Protein AF-A0A9X9EQ95-F1 (afdb_monomer)

Solvent-accessible surface area (backbone atoms only — not comparable to full-atom values): 4212 Å² total; per-residue (Å²): 132,88,70,76,49,100,88,40,75,55,72,63,46,54,69,78,35,46,68,62,39,50,54,52,48,52,50,59,73,50,50,71,92,53,48,63,59,50,53,60,68,44,70,84,45,92,74,56,71,68,58,55,31,56,73,57,74,60,53,55,65,76,76,76,78,108

Nearest PDB structures (foldseek):
  4a5m-assembly1_B  TM=8.931E-01  e=4.347E-01  Bacillus subtilis
  5hs9-assembly1_A  TM=8.511E-01  e=1.961E+00  Bacillus subtilis subsp. subtilis str. 168
  3pqj-assembly2_D  TM=6.382E-01  e=5.592E+00  Xylella fastidiosa

Radius of gyration: 15.75 Å; Cα contacts (8 Å, |Δi|>4): 24; chains: 1; bounding box: 35×16×41 Å

Sequence (66 aa):
MSRICKDGFDKECIKEQREVYGIAYTQNVLSGRWKYIILWYLKTKERRYSEIKAFLWDISQGSLTK

Foldseek 3Di:
DFDQDPVGGDPCCVVVVVVVCVVVVVCVVCDDDCSVVLCVVPVPHDDDPVRSCVVVVNDDPVRSVD

pLDDT: mean 89.15, std 12.24, range [42.59, 98.19]

InterPro domains:
  IPR002577 Helix-turn-helix, HxlR type [PF01638] (29-65)
  IPR002577 Helix-turn-helix, HxlR type [PS51118] (13-66)
  IPR036388 Winged helix-like DNA-binding domain superfamily [G3DSA:1.10.10.10] (9-66)
  IPR036390 Winged helix DNA-binding domain superfamily [SSF46785] (18-65)

Structure (mmCIF, N/CA/C/O backbone):
data_AF-A0A9X9EQ95-F1
#
_entry.id   AF-A0A9X9EQ95-F1
#
loop_
_atom_site.group_PDB
_atom_site.id
_atom_site.type_symbol
_atom_site.label_atom_id
_atom_site.label_alt_id
_atom_site.label_comp_id
_atom_site.label_asym_id
_atom_site.label_entity_id
_atom_site.label_seq_id
_atom_site.pdbx_PDB_ins_code
_atom_site.Cartn_x
_atom_site.Cartn_y
_atom_site.Cartn_z
_atom_site.occupancy
_atom_site.B_iso_or_equiv
_atom_site.auth_seq_id
_atom_site.auth_comp_id
_atom_site.auth_asym_id
_atom_site.auth_atom_id
_atom_site.pdbx_PDB_model_num
ATOM 1 N N . MET A 1 1 ? 18.833 -6.656 -15.880 1.00 42.59 1 MET A N 1
ATOM 2 C CA . MET A 1 1 ? 17.878 -6.344 -14.793 1.00 42.59 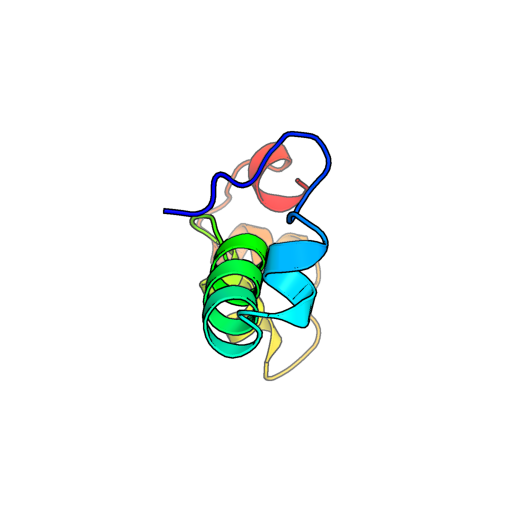1 MET A CA 1
ATOM 3 C C . MET A 1 1 ? 17.736 -4.834 -14.708 1.00 42.59 1 MET A C 1
ATOM 5 O O . MET A 1 1 ? 18.699 -4.181 -14.319 1.00 42.59 1 MET A O 1
ATOM 9 N N . SER A 1 2 ? 16.613 -4.268 -15.162 1.00 47.91 2 SER A N 1
ATOM 10 C CA . SER A 1 2 ? 16.433 -2.812 -15.192 1.00 47.91 2 SER A CA 1
ATOM 11 C C . SER A 1 2 ? 16.394 -2.261 -13.765 1.00 47.91 2 SER A C 1
ATOM 13 O O . SER A 1 2 ? 15.512 -2.612 -12.980 1.00 47.91 2 SER A O 1
ATOM 15 N N . ARG A 1 3 ? 17.369 -1.420 -13.419 1.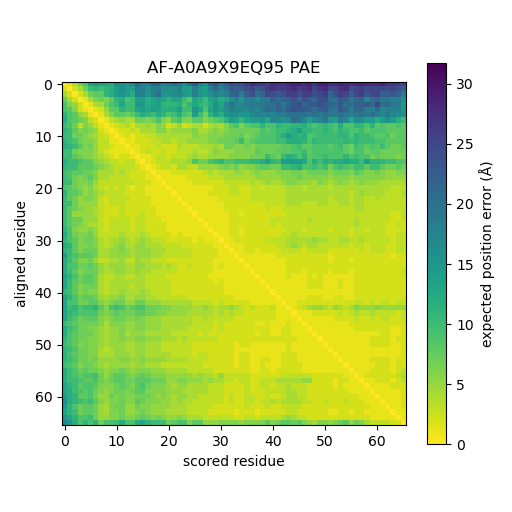00 54.62 3 ARG A N 1
ATOM 16 C CA . ARG A 1 3 ? 17.396 -0.688 -12.152 1.00 54.62 3 ARG A CA 1
ATOM 17 C C . ARG A 1 3 ? 16.322 0.394 -12.213 1.00 54.62 3 ARG A C 1
ATOM 19 O O . ARG A 1 3 ? 16.421 1.290 -13.040 1.00 54.62 3 ARG A O 1
ATOM 26 N N . ILE A 1 4 ? 15.323 0.319 -11.339 1.00 63.47 4 ILE A N 1
ATOM 27 C CA . ILE A 1 4 ? 14.486 1.482 -11.025 1.00 63.47 4 ILE A CA 1
ATOM 28 C C . ILE A 1 4 ? 15.437 2.515 -10.405 1.00 63.47 4 ILE A C 1
ATOM 30 O O . ILE A 1 4 ? 16.069 2.228 -9.384 1.00 63.47 4 ILE A O 1
ATOM 34 N N . CYS A 1 5 ? 15.634 3.657 -11.061 1.00 63.75 5 CYS A N 1
ATOM 35 C CA . CYS A 1 5 ? 16.489 4.727 -10.551 1.00 63.75 5 CYS A CA 1
ATOM 36 C C . CYS A 1 5 ? 15.647 5.756 -9.781 1.00 63.75 5 CYS A C 1
ATOM 38 O O . CYS A 1 5 ? 14.422 5.651 -9.706 1.00 63.75 5 CYS A O 1
ATOM 40 N N . LYS A 1 6 ? 16.304 6.761 -9.188 1.00 61.66 6 LYS A N 1
ATOM 41 C CA . LYS A 1 6 ? 15.617 7.843 -8.459 1.00 61.66 6 LYS A CA 1
ATOM 42 C C . LYS A 1 6 ? 14.632 8.624 -9.343 1.00 61.66 6 LYS A C 1
ATOM 44 O O . LYS A 1 6 ? 13.666 9.162 -8.817 1.00 61.66 6 LYS A O 1
ATOM 49 N N . ASP A 1 7 ? 14.849 8.613 -10.656 1.00 68.62 7 ASP A N 1
ATOM 50 C CA . ASP A 1 7 ? 14.052 9.333 -11.655 1.00 68.62 7 ASP A CA 1
ATOM 51 C C . ASP A 1 7 ? 12.948 8.462 -12.291 1.00 68.62 7 ASP A C 1
ATOM 53 O O . ASP A 1 7 ? 12.260 8.892 -13.217 1.00 68.62 7 ASP A O 1
ATOM 57 N N . GLY A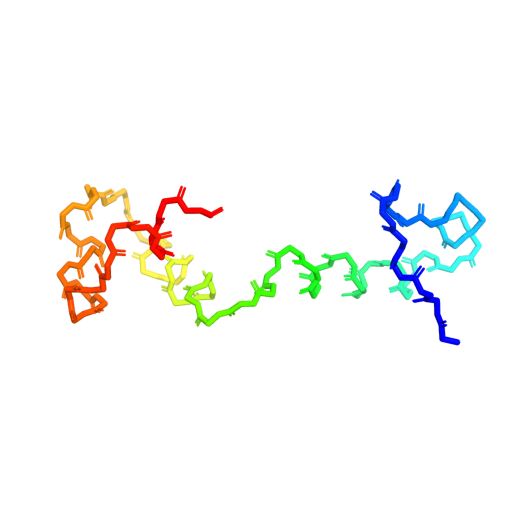 1 8 ? 1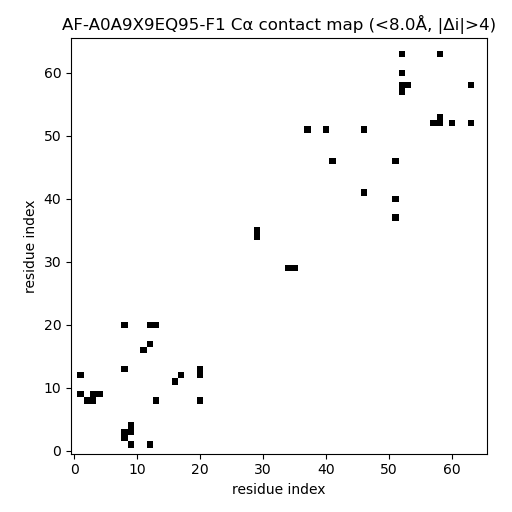2.749 7.239 -11.783 1.00 76.19 8 GLY A N 1
ATOM 58 C CA . GLY A 1 8 ? 11.711 6.314 -12.232 1.00 76.19 8 GLY A CA 1
ATOM 59 C C . GLY A 1 8 ? 12.217 5.228 -13.183 1.00 76.19 8 GLY A C 1
ATOM 60 O O . GLY A 1 8 ? 13.316 4.694 -13.026 1.00 76.19 8 GLY A O 1
ATOM 61 N N . PHE A 1 9 ? 11.360 4.833 -14.127 1.00 83.75 9 PHE A N 1
ATOM 62 C CA . PHE A 1 9 ? 11.695 3.840 -15.147 1.00 83.75 9 PHE A CA 1
ATOM 63 C C . PHE A 1 9 ? 12.372 4.514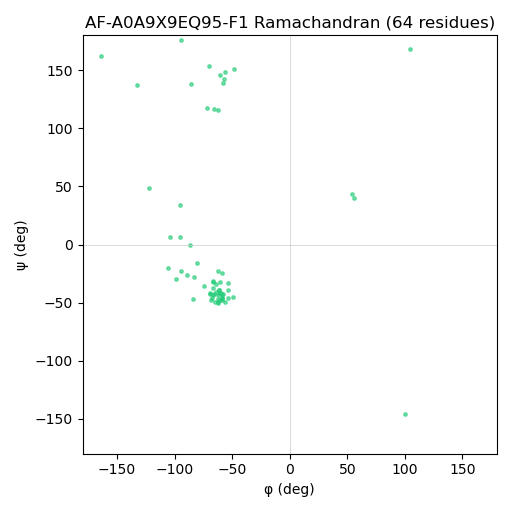 -16.338 1.00 83.75 9 PHE A C 1
ATOM 65 O O . PHE A 1 9 ? 11.936 5.566 -16.802 1.00 83.75 9 PHE A O 1
ATOM 72 N N . ASP A 1 10 ? 13.413 3.866 -16.848 1.00 84.56 10 ASP A N 1
ATOM 73 C CA . ASP A 1 10 ? 14.112 4.287 -18.055 1.00 84.56 10 ASP A CA 1
ATOM 74 C C . ASP A 1 10 ? 13.158 4.367 -19.271 1.00 84.56 10 ASP A C 1
ATOM 76 O O . ASP A 1 10 ? 12.295 3.505 -19.460 1.00 84.56 10 ASP A O 1
ATOM 80 N N . LYS A 1 11 ? 13.300 5.410 -20.102 1.00 84.19 11 LYS A N 1
ATOM 81 C CA . LYS A 1 11 ? 12.400 5.658 -21.246 1.00 84.19 11 LYS A CA 1
ATOM 82 C C . LYS A 1 11 ? 12.517 4.598 -22.342 1.00 84.19 11 LYS A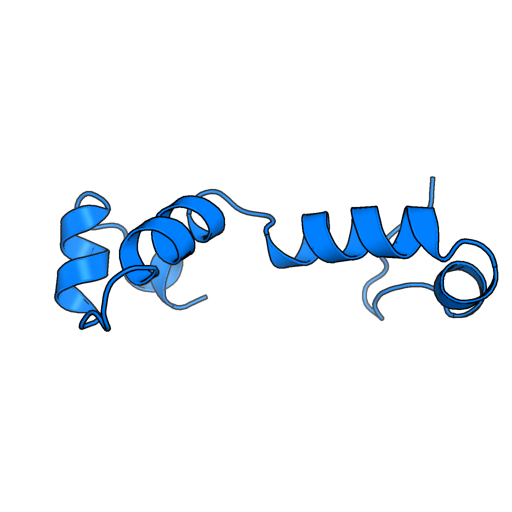 C 1
ATOM 84 O O . LYS A 1 11 ? 11.514 4.323 -23.004 1.00 84.19 11 LYS A O 1
ATOM 89 N N . GLU A 1 12 ? 13.699 4.028 -22.546 1.00 84.56 12 GLU A N 1
ATOM 90 C CA . GLU A 1 12 ? 13.921 2.925 -23.485 1.00 84.56 12 GLU A CA 1
ATOM 91 C C . GLU A 1 12 ? 13.253 1.659 -22.949 1.00 84.56 12 GLU A C 1
ATOM 93 O O . GLU A 1 12 ? 12.514 1.007 -23.680 1.00 84.56 12 GLU A O 1
ATOM 98 N N . CYS A 1 13 ? 13.367 1.384 -21.644 1.00 81.38 13 CYS A N 1
ATOM 99 C CA . CYS A 1 13 ? 12.655 0.274 -20.995 1.00 81.38 13 CYS A CA 1
ATOM 100 C C . CYS A 1 13 ? 11.127 0.374 -21.170 1.00 81.38 13 CYS A C 1
ATOM 102 O O . CYS A 1 13 ? 10.472 -0.614 -21.510 1.00 81.38 13 CYS A O 1
ATOM 104 N N . ILE A 1 14 ? 10.554 1.573 -21.015 1.00 85.00 14 ILE A N 1
ATOM 105 C CA . ILE A 1 14 ? 9.112 1.804 -21.216 1.00 85.00 14 ILE A CA 1
ATOM 106 C C . ILE A 1 14 ? 8.681 1.496 -22.661 1.00 85.00 14 ILE A C 1
ATOM 108 O O . ILE A 1 14 ? 7.590 0.961 -22.874 1.00 85.00 14 ILE A O 1
ATOM 112 N N . LYS A 1 15 ? 9.505 1.850 -23.657 1.00 86.50 15 LYS A N 1
ATOM 113 C CA . LYS A 1 15 ? 9.167 1.694 -25.081 1.00 86.50 15 LYS A CA 1
ATOM 114 C C . LYS A 1 15 ? 9.454 0.293 -25.615 1.00 86.50 15 LYS A C 1
ATOM 116 O O . LYS A 1 15 ? 8.602 -0.274 -26.292 1.00 86.50 15 LYS A O 1
ATOM 121 N N . GLU A 1 16 ? 10.631 -0.246 -25.325 1.00 88.19 16 GLU A N 1
ATOM 122 C CA . GLU A 1 16 ? 11.139 -1.470 -25.951 1.00 88.19 16 GLU A CA 1
ATOM 123 C C . GLU A 1 16 ? 10.837 -2.732 -25.139 1.00 88.19 16 GLU A C 1
ATOM 125 O O . GLU A 1 16 ? 10.766 -3.821 -25.701 1.00 88.19 16 GLU A O 1
ATOM 130 N N . GLN A 1 17 ? 10.598 -2.607 -23.829 1.00 88.00 17 GLN A N 1
ATOM 131 C CA . GLN A 1 17 ? 10.323 -3.739 -22.936 1.00 88.00 17 GLN A CA 1
ATOM 132 C C . GLN A 1 17 ? 8.973 -3.598 -22.231 1.00 88.00 17 GLN A C 1
ATOM 134 O O . GLN A 1 17 ? 8.860 -3.767 -21.017 1.00 88.00 17 GLN A O 1
ATOM 139 N N . ARG A 1 18 ? 7.921 -3.300 -23.000 1.00 86.81 18 ARG A N 1
ATOM 140 C CA . ARG A 1 18 ? 6.594 -2.944 -22.472 1.00 86.81 18 ARG A CA 1
ATOM 141 C C . ARG A 1 18 ? 6.003 -3.968 -21.492 1.00 86.81 18 ARG A C 1
ATOM 143 O O . ARG A 1 18 ? 5.393 -3.570 -20.503 1.00 86.81 18 ARG A O 1
ATOM 150 N N . GLU A 1 19 ? 6.185 -5.264 -21.740 1.00 90.31 19 GLU A N 1
ATOM 151 C CA . GLU A 1 19 ? 5.700 -6.330 -20.847 1.00 90.31 19 GLU A CA 1
ATOM 152 C C . GLU A 1 19 ? 6.452 -6.349 -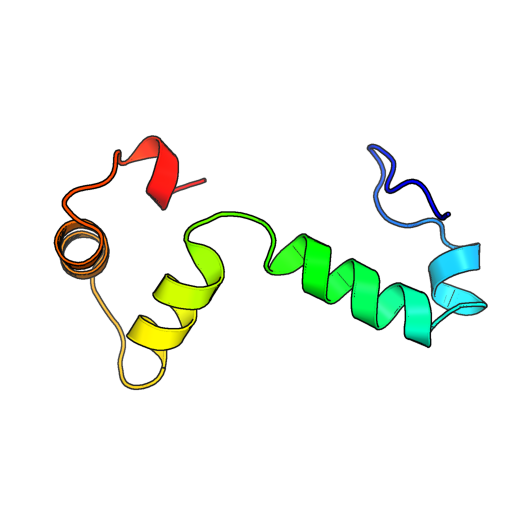19.512 1.00 90.31 19 GLU A C 1
ATOM 154 O O . GLU A 1 19 ? 5.839 -6.347 -18.443 1.00 90.31 19 GLU A O 1
ATOM 159 N N . VAL A 1 20 ? 7.787 -6.293 -19.570 1.00 88.69 20 VAL A N 1
ATOM 160 C CA . VAL A 1 20 ? 8.651 -6.223 -18.383 1.00 88.69 20 VAL A CA 1
ATOM 161 C C . VAL A 1 20 ? 8.350 -4.955 -17.590 1.00 88.69 20 VAL A C 1
ATOM 163 O O . VAL A 1 20 ? 8.231 -5.010 -16.366 1.00 88.69 20 VAL A O 1
ATOM 166 N N . TYR A 1 21 ? 8.161 -3.828 -18.281 1.00 89.81 21 TYR A N 1
ATOM 167 C CA . TYR A 1 21 ? 7.734 -2.574 -17.677 1.00 89.81 21 TYR A CA 1
ATOM 168 C C . TYR A 1 21 ? 6.385 -2.724 -16.971 1.00 89.81 21 TYR A C 1
ATOM 170 O O . TYR A 1 21 ? 6.271 -2.305 -15.824 1.00 89.81 21 TYR A O 1
ATOM 178 N N . GLY A 1 22 ? 5.391 -3.357 -17.599 1.00 90.94 22 GLY A N 1
ATOM 179 C CA . GLY A 1 22 ? 4.085 -3.594 -16.982 1.00 90.94 22 GLY A CA 1
ATOM 180 C C . GLY A 1 22 ? 4.202 -4.356 -15.661 1.00 90.94 22 GLY A C 1
ATOM 181 O O . GLY A 1 22 ? 3.702 -3.896 -14.635 1.00 90.94 22 GLY A O 1
ATOM 182 N N . ILE A 1 23 ? 4.944 -5.466 -15.658 1.00 91.81 23 ILE A N 1
ATOM 183 C CA . ILE A 1 23 ? 5.178 -6.278 -14.454 1.00 91.81 23 ILE A CA 1
ATOM 184 C C . ILE A 1 23 ? 5.916 -5.466 -13.383 1.00 91.81 23 ILE A C 1
ATOM 186 O O . ILE A 1 23 ? 5.490 -5.421 -12.227 1.00 91.81 23 ILE A O 1
ATOM 190 N N . ALA A 1 24 ? 7.013 -4.804 -13.755 1.00 90.62 24 ALA A N 1
ATOM 191 C CA . ALA A 1 24 ? 7.836 -4.051 -12.816 1.00 90.62 24 ALA A CA 1
ATOM 192 C C . ALA A 1 24 ? 7.096 -2.831 -12.248 1.00 90.62 24 ALA A C 1
ATOM 194 O O . ALA A 1 24 ? 7.224 -2.529 -11.061 1.00 90.62 24 ALA A O 1
ATOM 195 N N . TYR A 1 25 ? 6.289 -2.155 -13.064 1.00 91.19 25 TYR A N 1
ATOM 196 C CA . TYR A 1 25 ? 5.455 -1.035 -12.650 1.00 91.19 25 TYR A CA 1
ATOM 197 C C . TYR A 1 25 ? 4.382 -1.485 -11.662 1.00 91.19 25 TYR A C 1
ATOM 199 O O . TYR A 1 25 ? 4.274 -0.908 -10.577 1.00 91.19 25 TYR A O 1
ATOM 207 N N . THR A 1 26 ? 3.641 -2.550 -11.981 1.00 93.31 26 THR A N 1
ATOM 208 C CA . THR A 1 26 ? 2.646 -3.122 -11.067 1.00 93.31 26 THR A CA 1
ATOM 209 C C . THR A 1 26 ? 3.295 -3.547 -9.753 1.00 93.31 26 THR A C 1
ATOM 211 O O . THR A 1 26 ? 2.802 -3.178 -8.685 1.00 93.31 26 THR A O 1
ATOM 214 N N . GLN A 1 27 ? 4.438 -4.236 -9.810 1.00 92.06 27 GLN A N 1
ATOM 215 C CA . GLN A 1 27 ? 5.183 -4.633 -8.618 1.00 92.06 27 GLN A CA 1
ATOM 216 C C . GLN A 1 27 ? 5.650 -3.423 -7.803 1.00 92.06 27 GLN A C 1
ATOM 218 O O . GLN A 1 27 ? 5.590 -3.462 -6.579 1.00 92.06 27 GLN A O 1
ATOM 223 N N . ASN A 1 28 ? 6.082 -2.338 -8.449 1.00 91.38 28 ASN A N 1
ATOM 224 C CA . ASN A 1 28 ? 6.496 -1.113 -7.770 1.00 91.38 28 ASN A CA 1
ATOM 225 C C . ASN A 1 28 ? 5.311 -0.413 -7.083 1.00 91.38 28 ASN A C 1
ATOM 227 O O . ASN A 1 28 ? 5.404 -0.051 -5.909 1.00 91.38 28 ASN A O 1
ATOM 231 N N . VAL A 1 29 ? 4.175 -0.275 -7.773 1.00 91.88 29 VAL A N 1
ATOM 232 C CA . VAL A 1 29 ? 2.959 0.340 -7.216 1.00 91.88 29 VAL A CA 1
ATOM 233 C C . VAL A 1 29 ? 2.437 -0.469 -6.037 1.00 91.88 29 VAL A C 1
ATOM 235 O O . VAL A 1 29 ? 2.159 0.104 -4.985 1.00 91.88 29 VAL A 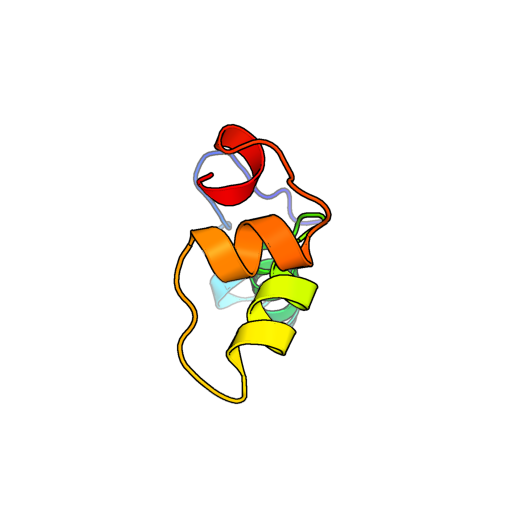O 1
ATOM 238 N N . LEU A 1 30 ? 2.350 -1.790 -6.180 1.00 94.50 30 LEU A N 1
ATOM 239 C CA . LEU A 1 30 ? 1.807 -2.685 -5.159 1.00 94.50 30 LEU A CA 1
ATOM 240 C C . LEU A 1 30 ? 2.853 -3.140 -4.131 1.00 94.50 30 LEU A C 1
ATOM 242 O O . LEU A 1 30 ? 2.516 -3.854 -3.187 1.00 94.50 30 LEU A O 1
ATOM 246 N N . SER A 1 31 ? 4.104 -2.694 -4.274 1.00 91.94 31 SER A N 1
ATOM 247 C CA . SER A 1 31 ? 5.180 -2.978 -3.324 1.00 91.94 31 SER A CA 1
ATOM 248 C C . SER A 1 31 ? 4.818 -2.527 -1.909 1.00 91.94 31 SER A C 1
ATOM 250 O O . SER A 1 31 ? 4.131 -1.523 -1.697 1.00 91.94 31 SER A O 1
ATOM 252 N N . GLY A 1 32 ? 5.340 -3.251 -0.923 1.00 91.62 32 GLY A N 1
ATOM 253 C CA . GLY A 1 32 ? 5.086 -2.995 0.489 1.00 91.62 32 GLY A CA 1
ATOM 254 C C . GLY A 1 32 ? 4.111 -3.995 1.104 1.00 91.62 32 GLY A C 1
ATOM 255 O O . GLY A 1 32 ? 3.473 -4.795 0.427 1.00 91.62 32 GLY A O 1
ATOM 256 N N . ARG A 1 33 ? 4.034 -3.971 2.435 1.00 92.88 33 ARG A N 1
ATOM 257 C CA . ARG A 1 33 ? 3.342 -5.007 3.214 1.00 92.88 33 ARG A CA 1
ATOM 258 C C . ARG A 1 33 ? 1.819 -4.909 3.135 1.00 92.88 33 ARG A C 1
ATOM 260 O O . ARG A 1 33 ? 1.141 -5.928 3.150 1.00 92.88 33 ARG A O 1
ATOM 267 N N . TRP A 1 34 ? 1.287 -3.690 3.080 1.00 95.44 34 TRP A N 1
ATOM 268 C CA . TRP A 1 34 ? -0.127 -3.452 3.377 1.00 95.44 34 TRP A CA 1
ATOM 269 C C . TRP A 1 34 ? -0.999 -3.174 2.152 1.00 95.44 34 TRP A C 1
ATOM 271 O O . TRP A 1 34 ? -2.206 -3.375 2.229 1.00 95.44 34 TRP A O 1
ATOM 281 N N . LYS A 1 35 ? -0.427 -2.768 1.010 1.00 95.56 35 LYS A N 1
ATOM 282 C CA . LYS A 1 35 ? -1.204 -2.276 -0.144 1.00 95.56 35 LYS A CA 1
ATOM 283 C C . LYS A 1 35 ? -2.210 -3.296 -0.678 1.00 95.56 35 LYS A C 1
ATOM 285 O O . LYS A 1 35 ? -3.377 -2.958 -0.833 1.00 95.56 35 LYS A O 1
ATOM 290 N N . TYR A 1 36 ? -1.795 -4.547 -0.891 1.00 95.81 36 TYR A N 1
ATOM 291 C CA . TYR A 1 36 ? -2.695 -5.610 -1.360 1.00 95.81 36 TYR A CA 1
ATOM 292 C C . TYR A 1 36 ? -3.873 -5.849 -0.407 1.00 95.81 36 TYR A C 1
ATOM 294 O O . TYR A 1 36 ? -5.015 -5.970 -0.845 1.00 95.81 36 TYR A O 1
ATOM 302 N N . ILE A 1 37 ? -3.597 -5.875 0.898 1.00 96.06 37 ILE A N 1
ATOM 303 C CA . ILE A 1 37 ? -4.597 -6.125 1.940 1.00 96.06 37 ILE A CA 1
ATOM 304 C C . ILE A 1 37 ? -5.572 -4.943 2.037 1.00 96.06 37 ILE A C 1
ATOM 306 O O . ILE A 1 37 ? -6.782 -5.152 2.121 1.00 96.06 37 ILE A O 1
ATOM 310 N N . ILE A 1 38 ? -5.062 -3.709 1.962 1.00 97.00 38 ILE A N 1
ATOM 311 C CA . ILE A 1 38 ? -5.877 -2.487 1.948 1.00 97.00 38 ILE A CA 1
ATOM 312 C C . ILE A 1 38 ? -6.789 -2.475 0.718 1.00 97.00 38 ILE A C 1
ATOM 314 O O . ILE A 1 38 ? -7.996 -2.314 0.868 1.00 97.00 38 ILE A O 1
ATOM 318 N N . LEU A 1 39 ? -6.252 -2.702 -0.486 1.00 97.31 39 LEU A N 1
ATOM 319 C CA . LEU A 1 39 ? -7.051 -2.733 -1.718 1.00 97.31 39 LEU A CA 1
ATOM 320 C C . LEU A 1 39 ? -8.140 -3.811 -1.667 1.00 97.31 39 LEU A C 1
ATOM 322 O O . LEU A 1 39 ? -9.279 -3.558 -2.055 1.00 97.31 39 LEU A O 1
ATOM 326 N N . TRP A 1 40 ? -7.814 -4.995 -1.144 1.00 97.75 40 TRP A N 1
ATOM 327 C CA . TRP A 1 40 ? -8.795 -6.059 -0.947 1.00 97.75 40 TRP A CA 1
ATOM 328 C C . TRP A 1 40 ? -9.905 -5.648 0.031 1.00 97.75 40 TRP A C 1
ATOM 330 O O . TRP A 1 40 ? -11.083 -5.861 -0.257 1.00 97.75 40 TRP A O 1
ATOM 340 N N . TYR A 1 41 ? -9.554 -5.004 1.146 1.00 97.44 41 TYR A N 1
ATOM 341 C CA . TYR A 1 41 ? -10.517 -4.538 2.147 1.00 97.44 41 TYR A CA 1
ATOM 342 C C . TYR A 1 41 ? -11.429 -3.411 1.632 1.00 97.44 41 TYR A C 1
ATOM 344 O O . TYR A 1 41 ? -12.598 -3.327 2.021 1.00 97.44 41 TYR A O 1
ATOM 352 N N . LEU A 1 42 ? -10.907 -2.574 0.731 1.00 98.06 42 LEU A N 1
ATOM 353 C CA . LEU A 1 42 ? -11.626 -1.481 0.069 1.00 98.06 42 LEU A CA 1
ATOM 354 C C . LEU A 1 42 ? -12.502 -1.937 -1.109 1.00 98.06 42 LEU A C 1
ATOM 356 O O . LEU A 1 42 ? -13.371 -1.185 -1.540 1.00 98.06 42 LEU A O 1
ATOM 360 N N . LYS A 1 43 ? -12.312 -3.157 -1.630 1.00 97.81 43 LYS A N 1
ATOM 361 C CA . LYS A 1 43 ? -12.980 -3.653 -2.849 1.00 97.81 43 LYS A CA 1
ATOM 362 C C . LYS A 1 43 ? -14.510 -3.540 -2.817 1.00 97.81 43 LYS A C 1
ATOM 364 O O . LYS A 1 43 ? -15.130 -3.402 -3.865 1.00 97.81 43 LYS A O 1
ATOM 369 N N . THR A 1 44 ? -15.124 -3.687 -1.645 1.00 96.00 44 THR A N 1
ATOM 370 C CA . THR A 1 44 ? -16.585 -3.816 -1.511 1.00 96.00 44 THR A CA 1
ATOM 371 C C . THR A 1 44 ? -17.282 -2.520 -1.133 1.00 96.00 44 THR A C 1
ATOM 373 O O . THR A 1 44 ? -18.449 -2.345 -1.474 1.00 96.00 44 THR A O 1
ATOM 376 N N . LYS A 1 45 ? -16.595 -1.634 -0.409 1.00 97.75 45 LYS A N 1
ATOM 377 C CA . LYS A 1 45 ? -17.113 -0.333 0.005 1.00 97.75 45 LYS A CA 1
ATOM 378 C C . LYS A 1 45 ? -15.990 0.581 0.471 1.00 97.75 45 LYS A C 1
ATOM 380 O O . LYS A 1 45 ? -14.919 0.128 0.878 1.00 97.75 45 LYS A O 1
ATOM 385 N N . GLU A 1 46 ? -16.304 1.864 0.504 1.00 98.06 46 GLU A N 1
ATOM 386 C CA . GLU A 1 46 ? -15.479 2.884 1.136 1.00 98.06 46 GLU A CA 1
ATOM 387 C C . GLU A 1 46 ? -15.296 2.599 2.633 1.00 98.06 46 GLU A C 1
ATOM 389 O O . GLU A 1 46 ? -16.189 2.075 3.310 1.00 98.06 46 GLU A O 1
ATOM 394 N N . ARG A 1 47 ? -14.116 2.944 3.154 1.00 97.75 47 ARG A N 1
ATOM 395 C CA . ARG A 1 47 ? -13.739 2.759 4.558 1.00 97.75 47 ARG A CA 1
ATOM 396 C C . ARG A 1 47 ? -13.113 4.029 5.094 1.00 97.75 47 ARG A C 1
ATOM 398 O O . ARG A 1 47 ? -12.273 4.641 4.433 1.00 97.75 47 ARG A O 1
ATOM 405 N N . ARG A 1 48 ? -13.480 4.403 6.316 1.00 98.19 48 ARG A N 1
ATOM 406 C CA . ARG A 1 48 ? -12.807 5.479 7.046 1.00 98.19 48 ARG A CA 1
ATOM 407 C C . ARG A 1 48 ? -11.413 5.028 7.467 1.00 98.19 48 ARG A C 1
ATOM 409 O O . ARG A 1 48 ? -11.171 3.851 7.722 1.00 98.19 48 ARG A O 1
ATOM 416 N N . TYR A 1 49 ? -10.514 5.993 7.629 1.00 97.44 49 TYR A N 1
ATOM 417 C CA . TYR A 1 49 ? -9.143 5.752 8.085 1.00 97.44 49 TYR A CA 1
ATOM 418 C C . TYR A 1 49 ? -9.069 4.877 9.350 1.00 97.44 49 TYR A C 1
ATOM 420 O O . TYR A 1 49 ? -8.293 3.926 9.398 1.00 97.44 49 TYR A O 1
ATOM 428 N N . SER A 1 50 ? -9.905 5.160 10.354 1.00 97.62 50 SER A N 1
ATOM 429 C CA . SER A 1 50 ? -9.936 4.403 11.609 1.00 97.62 50 SER A CA 1
ATOM 430 C C . SER A 1 50 ? -10.349 2.942 11.420 1.00 97.62 50 SER A C 1
ATOM 432 O O . SER A 1 50 ? -9.815 2.082 12.110 1.00 97.62 50 SER A O 1
ATOM 434 N N . GLU A 1 51 ? -11.237 2.641 10.467 1.00 98.12 51 GLU A N 1
ATOM 435 C CA . GLU A 1 51 ? -11.623 1.260 10.148 1.00 98.12 51 GLU A CA 1
ATOM 436 C C . GLU A 1 51 ? -10.449 0.489 9.541 1.00 98.12 51 GLU A C 1
ATOM 438 O O . GLU A 1 51 ? -10.193 -0.647 9.929 1.00 98.12 51 GLU A O 1
ATOM 443 N N . ILE A 1 52 ? -9.709 1.111 8.617 1.00 97.81 52 ILE A N 1
ATOM 444 C CA . ILE A 1 52 ? -8.538 0.489 7.980 1.00 97.81 52 ILE A CA 1
ATOM 445 C C . ILE A 1 52 ? -7.430 0.274 9.016 1.00 97.81 52 ILE A C 1
ATOM 447 O O . ILE A 1 52 ? -6.818 -0.792 9.058 1.00 97.81 52 ILE A O 1
ATOM 451 N N . LYS A 1 53 ? -7.195 1.267 9.881 1.00 97.88 53 LYS A N 1
ATOM 452 C CA . LYS A 1 53 ? -6.208 1.176 10.9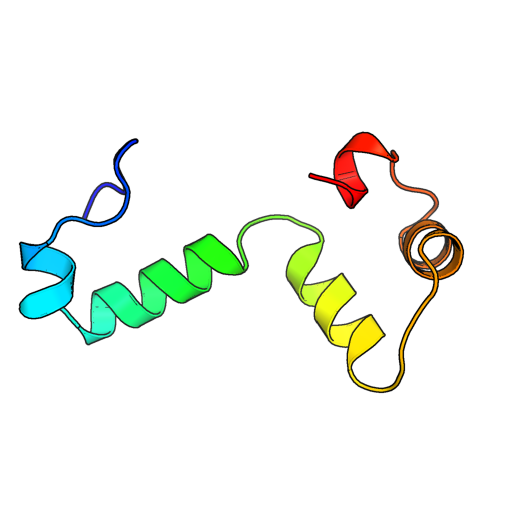58 1.00 97.88 53 LYS A CA 1
ATOM 453 C C . LYS A 1 53 ? -6.542 0.039 11.930 1.00 97.88 53 LYS A C 1
ATOM 455 O O . LYS A 1 53 ? -5.671 -0.781 12.206 1.00 97.88 53 LYS A O 1
ATOM 460 N N . ALA A 1 54 ? -7.795 -0.047 12.380 1.00 97.62 54 ALA A N 1
ATOM 461 C CA . ALA A 1 54 ? -8.252 -1.109 13.274 1.00 97.62 54 ALA A CA 1
ATOM 462 C C . ALA A 1 54 ? -8.174 -2.495 12.609 1.00 97.62 54 ALA A C 1
ATOM 464 O O . ALA A 1 54 ? -7.723 -3.457 13.226 1.00 97.62 54 ALA A O 1
ATOM 465 N N . PHE A 1 55 ? -8.546 -2.597 11.328 1.00 97.31 55 PHE A N 1
ATOM 466 C CA . PHE A 1 55 ? -8.446 -3.840 10.558 1.00 97.31 55 PHE A CA 1
ATOM 467 C C . PHE A 1 55 ? -7.004 -4.360 10.449 1.00 97.31 55 PHE A C 1
ATOM 469 O O . PHE A 1 55 ? -6.781 -5.567 10.424 1.00 97.31 55 PHE A O 1
ATOM 476 N N . LEU A 1 56 ? -6.022 -3.459 10.424 1.00 96.75 56 LEU A N 1
ATOM 477 C CA . LEU A 1 56 ? -4.602 -3.789 10.352 1.00 96.75 56 LEU A CA 1
ATOM 478 C C . LEU A 1 56 ? -3.929 -3.827 11.740 1.00 96.75 56 LEU A C 1
ATOM 480 O O . LEU A 1 56 ? -2.759 -3.475 11.851 1.00 96.75 56 LEU A O 1
ATOM 484 N N . TRP A 1 57 ? -4.633 -4.246 12.798 1.00 96.31 57 TRP A N 1
ATOM 485 C CA . TRP A 1 57 ? -4.086 -4.350 14.167 1.00 96.31 57 TRP A CA 1
ATOM 486 C C . TRP A 1 57 ? -3.457 -3.051 14.689 1.00 96.31 57 TRP A C 1
ATOM 488 O O . TRP A 1 57 ? -2.372 -3.053 15.270 1.00 96.31 57 TRP A O 1
ATOM 498 N N . ASP A 1 58 ? -4.127 -1.926 14.452 1.00 95.75 58 ASP A N 1
ATOM 499 C CA . ASP A 1 58 ? -3.690 -0.613 14.924 1.00 95.75 58 ASP A CA 1
ATOM 500 C C . ASP A 1 58 ? -2.270 -0.228 14.482 1.00 95.75 58 ASP A C 1
ATOM 502 O O . ASP A 1 58 ? -1.518 0.401 15.234 1.00 95.75 58 ASP A O 1
ATOM 506 N N . ILE A 1 59 ? -1.909 -0.549 13.229 1.00 95.69 59 ILE A N 1
ATOM 507 C CA . ILE A 1 59 ? -0.637 -0.101 12.651 1.00 95.69 59 ILE A CA 1
ATOM 508 C C . ILE A 1 59 ? -0.401 1.397 12.865 1.00 95.69 59 ILE A C 1
ATOM 510 O O . ILE A 1 59 ? -1.325 2.217 12.927 1.00 95.69 59 ILE A O 1
ATOM 514 N N . SER A 1 60 ? 0.879 1.767 12.934 1.00 95.75 60 SER A N 1
ATOM 515 C CA . SER A 1 60 ? 1.260 3.162 13.117 1.00 95.75 60 SER A CA 1
ATOM 516 C C . SER A 1 60 ? 0.669 4.041 12.010 1.00 95.75 60 SER A C 1
ATOM 518 O O . SER A 1 60 ? 0.647 3.652 10.839 1.00 95.75 60 SER A O 1
ATOM 520 N N . GLN A 1 61 ? 0.242 5.256 12.370 1.00 95.12 61 GLN A N 1
ATOM 521 C CA . GLN A 1 61 ? -0.256 6.231 11.396 1.00 95.12 61 GLN A CA 1
ATOM 522 C C . GLN A 1 61 ? 0.759 6.444 10.273 1.00 95.12 61 GLN A C 1
ATOM 524 O O . GLN A 1 61 ? 0.404 6.376 9.103 1.00 95.12 61 GLN A O 1
ATOM 529 N N . GLY A 1 62 ? 2.038 6.609 10.625 1.00 95.19 62 GLY A N 1
ATOM 530 C CA . GLY A 1 62 ? 3.099 6.814 9.646 1.00 95.19 62 GLY A CA 1
ATOM 531 C C . GLY A 1 62 ? 3.288 5.645 8.676 1.00 95.19 62 GLY A C 1
ATOM 532 O O . GLY A 1 62 ? 3.818 5.857 7.594 1.00 95.19 62 GLY A O 1
ATOM 533 N N . SER A 1 63 ? 2.870 4.427 9.030 1.00 93.06 63 SER A N 1
ATOM 534 C CA . SER A 1 63 ? 2.877 3.279 8.114 1.00 93.06 63 SER A CA 1
ATOM 535 C C . SER A 1 63 ? 1.649 3.226 7.207 1.00 93.06 63 SER A C 1
ATOM 537 O O . SER A 1 63 ? 1.744 2.652 6.128 1.00 93.06 63 SER A O 1
ATOM 539 N N . LEU A 1 64 ? 0.509 3.767 7.647 1.00 95.94 64 LEU A N 1
ATOM 540 C CA . LEU A 1 64 ? -0.749 3.740 6.895 1.00 95.94 64 LEU A CA 1
ATOM 541 C C . LEU A 1 64 ? -0.909 4.946 5.956 1.00 95.94 64 LEU A C 1
ATOM 543 O O . LEU A 1 64 ? -1.623 4.849 4.965 1.00 95.94 64 LEU A O 1
ATOM 547 N N . THR A 1 65 ? -0.268 6.078 6.259 1.00 94.44 65 THR A N 1
ATOM 548 C CA . THR A 1 65 ? -0.428 7.335 5.505 1.00 94.44 65 THR A CA 1
ATOM 549 C C . THR A 1 65 ? 0.745 7.677 4.578 1.00 94.44 65 THR A C 1
ATOM 551 O O . THR A 1 65 ? 0.780 8.793 4.065 1.00 94.44 65 THR A O 1
ATOM 554 N N . LYS A 1 66 ? 1.726 6.783 4.413 1.00 85.31 66 LYS A N 1
ATOM 555 C CA . LYS A 1 66 ? 2.871 6.941 3.495 1.00 85.31 66 LYS A CA 1
ATOM 556 C C . LYS A 1 66 ? 2.673 6.100 2.243 1.00 85.31 66 LYS A C 1
ATOM 558 O O . LYS A 1 66 ? 3.045 6.597 1.162 1.00 85.31 66 LYS A O 1
#

Secondary structure (DSSP, 8-state):
----BTTBS-HHHHHH-HHHHHHHHHHHHH-SSSHHHHHHHHSSS---HHHHHHHTTT--HHHH--

Mean predicted aligned error: 5.43 Å

Organism: NCBI:txid1478